Protein AF-A0A3D2UT01-F1 (afdb_monomer_lite)

Structure (mmCIF, N/CA/C/O backbone):
data_AF-A0A3D2UT01-F1
#
_entry.id   AF-A0A3D2UT01-F1
#
loop_
_atom_site.group_PDB
_atom_site.id
_atom_site.type_symbol
_atom_site.label_atom_id
_atom_site.label_alt_id
_atom_site.label_comp_id
_atom_site.label_asym_id
_atom_site.label_entity_id
_atom_site.label_seq_id
_atom_site.pdbx_PDB_ins_code
_atom_site.Cartn_x
_atom_site.Cartn_y
_atom_site.Cartn_z
_atom_site.occupancy
_atom_site.B_iso_or_equiv
_atom_site.auth_seq_id
_atom_site.auth_comp_id
_atom_site.auth_asym_id
_atom_site.auth_atom_id
_atom_site.pdbx_PDB_model_num
ATOM 1 N N . LYS A 1 1 ? 19.568 -22.309 -33.496 1.00 50.69 1 LYS A N 1
ATOM 2 C CA . LYS A 1 1 ? 19.948 -20.868 -33.535 1.00 50.69 1 LYS A CA 1
ATOM 3 C C . LYS A 1 1 ? 18.849 -20.134 -32.756 1.00 50.69 1 LYS A C 1
ATOM 5 O O . LYS A 1 1 ? 17.969 -19.537 -33.351 1.00 50.69 1 LYS A O 1
ATOM 10 N N . ASP A 1 2 ? 18.856 -20.253 -31.424 1.00 57.62 2 ASP A N 1
ATOM 11 C CA . ASP A 1 2 ? 17.684 -19.966 -30.562 1.00 57.62 2 ASP A CA 1
ATOM 12 C C . ASP A 1 2 ? 17.950 -18.857 -29.527 1.00 57.62 2 ASP A C 1
ATOM 14 O O . ASP A 1 2 ? 17.070 -18.458 -28.765 1.00 57.62 2 ASP A O 1
ATOM 18 N N . PHE A 1 3 ? 19.160 -18.290 -29.553 1.00 57.38 3 PHE A N 1
ATOM 19 C CA . PHE A 1 3 ? 19.603 -17.207 -28.671 1.00 57.38 3 PHE A CA 1
ATOM 20 C C . PHE A 1 3 ? 18.793 -15.909 -28.837 1.00 57.38 3 PHE A C 1
ATOM 22 O O . PHE A 1 3 ? 18.616 -15.172 -27.869 1.00 57.38 3 PHE A O 1
ATOM 29 N N . GLY A 1 4 ? 18.244 -15.646 -30.030 1.00 60.69 4 GLY A N 1
ATOM 30 C CA . GLY A 1 4 ? 17.449 -14.440 -30.293 1.00 60.69 4 GLY A CA 1
ATOM 31 C C . GLY A 1 4 ? 16.114 -14.401 -29.539 1.00 60.69 4 GLY A C 1
ATOM 32 O O . GLY A 1 4 ? 15.672 -13.329 -29.132 1.00 60.69 4 GLY A O 1
ATOM 33 N N . ARG A 1 5 ? 15.490 -15.562 -29.289 1.00 63.06 5 ARG A N 1
ATOM 34 C CA . ARG A 1 5 ? 14.197 -15.641 -28.587 1.00 63.06 5 ARG A CA 1
ATOM 35 C C . ARG A 1 5 ? 14.360 -15.447 -27.079 1.00 63.06 5 ARG A C 1
ATOM 37 O O . ARG A 1 5 ? 13.583 -14.712 -26.476 1.00 63.06 5 ARG A O 1
ATOM 44 N N . VAL A 1 6 ? 15.405 -16.043 -26.498 1.00 62.31 6 VAL A N 1
ATOM 45 C CA . VAL A 1 6 ? 15.738 -15.898 -25.071 1.00 62.31 6 VAL A CA 1
ATOM 46 C C . VAL A 1 6 ? 16.158 -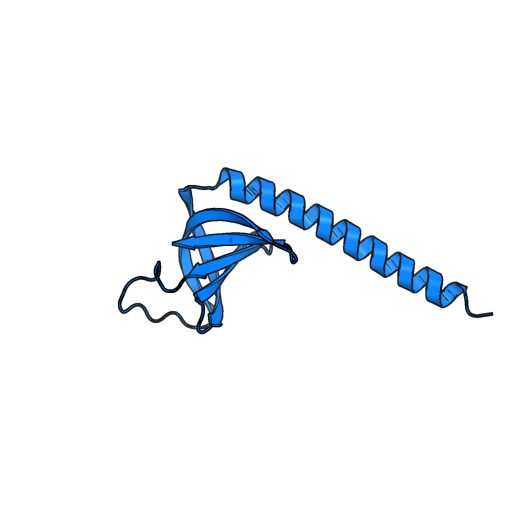14.460 -24.759 1.00 62.31 6 VAL A C 1
ATOM 48 O O . VAL A 1 6 ? 15.637 -13.870 -23.820 1.00 62.31 6 VAL A O 1
ATOM 51 N N . ALA A 1 7 ? 17.014 -13.844 -25.585 1.00 62.94 7 ALA A N 1
ATOM 52 C CA . ALA A 1 7 ? 17.436 -12.456 -25.386 1.00 62.94 7 ALA A CA 1
ATOM 53 C C . ALA A 1 7 ? 16.267 -11.456 -25.493 1.00 62.94 7 ALA A C 1
ATOM 55 O O . ALA A 1 7 ? 16.155 -10.556 -24.661 1.00 62.94 7 ALA A O 1
ATOM 56 N N . ALA A 1 8 ? 15.358 -11.641 -26.459 1.00 72.12 8 ALA A N 1
ATOM 57 C CA . ALA A 1 8 ? 14.169 -10.797 -26.601 1.00 72.12 8 ALA A CA 1
ATOM 58 C C . ALA A 1 8 ? 13.196 -10.936 -25.413 1.00 72.12 8 ALA A C 1
ATOM 60 O O . ALA A 1 8 ? 12.610 -9.948 -24.962 1.00 72.12 8 ALA A O 1
ATOM 61 N N . GLN A 1 9 ? 13.042 -12.148 -24.870 1.00 68.81 9 GLN A N 1
ATOM 62 C CA . GLN A 1 9 ? 12.191 -12.405 -23.707 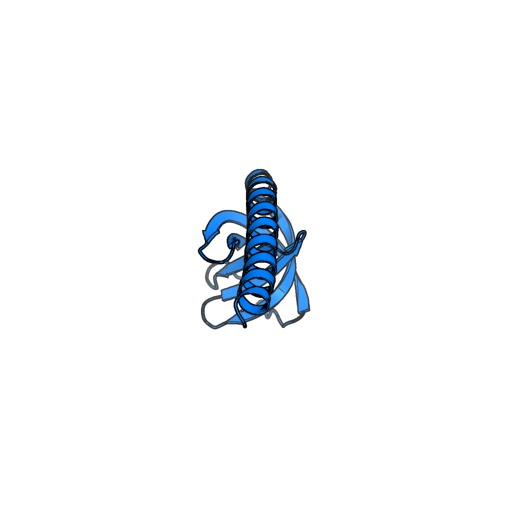1.00 68.81 9 GLN A CA 1
ATOM 63 C C . GLN A 1 9 ? 12.793 -11.822 -22.419 1.00 68.81 9 GLN A C 1
ATOM 65 O O . GLN A 1 9 ? 12.076 -11.170 -21.655 1.00 68.81 9 GLN A O 1
ATOM 70 N N . THR A 1 10 ? 14.107 -11.967 -22.221 1.00 72.81 10 THR A N 1
ATOM 71 C CA . THR A 1 10 ? 14.832 -11.362 -21.094 1.00 72.81 10 THR A CA 1
ATOM 72 C C . THR A 1 10 ? 14.797 -9.837 -21.166 1.00 72.81 10 THR A C 1
ATOM 74 O O . THR A 1 10 ? 14.536 -9.192 -20.155 1.00 72.81 10 THR A O 1
ATOM 77 N N . ALA A 1 11 ? 14.957 -9.240 -22.353 1.00 72.44 11 ALA A N 1
ATOM 78 C CA . ALA A 1 11 ? 14.843 -7.791 -22.528 1.00 72.44 11 ALA A CA 1
ATOM 79 C C . ALA A 1 11 ? 13.459 -7.269 -22.102 1.00 72.44 11 ALA A C 1
ATOM 81 O O . ALA A 1 11 ? 13.370 -6.296 -21.353 1.00 72.44 11 ALA A O 1
ATOM 82 N N . ARG A 1 12 ? 12.371 -7.953 -22.491 1.00 79.62 12 ARG A N 1
ATOM 83 C CA . ARG A 1 12 ? 11.008 -7.592 -22.062 1.00 79.62 12 ARG A CA 1
ATOM 84 C C . ARG A 1 12 ? 10.841 -7.685 -20.543 1.00 79.62 12 ARG A C 1
ATOM 86 O O . ARG A 1 12 ? 10.209 -6.815 -19.946 1.00 79.62 12 ARG A O 1
ATOM 93 N N . GLN A 1 13 ? 11.412 -8.716 -19.924 1.00 76.12 13 GLN A N 1
ATOM 94 C CA . GLN A 1 13 ? 11.350 -8.914 -18.478 1.00 76.12 13 GLN A CA 1
ATOM 95 C C . GLN A 1 13 ? 12.113 -7.824 -17.715 1.00 76.12 13 GLN A C 1
ATOM 97 O O . GLN A 1 13 ? 11.567 -7.267 -16.764 1.00 76.12 13 GLN A O 1
ATOM 102 N N . VAL A 1 14 ? 13.321 -7.466 -18.161 1.00 84.50 14 VAL A N 1
ATOM 103 C CA . VAL A 1 14 ? 14.138 -6.406 -17.546 1.00 84.50 14 VAL A CA 1
ATOM 104 C C . VAL A 1 14 ? 13.460 -5.042 -17.676 1.00 84.50 14 VAL A C 1
ATOM 106 O O . VAL A 1 14 ? 13.394 -4.298 -16.700 1.00 84.50 14 VAL A O 1
ATOM 109 N N . ILE A 1 15 ? 12.880 -4.726 -18.840 1.00 83.06 15 ILE A N 1
ATOM 110 C CA . ILE A 1 15 ? 12.130 -3.474 -19.037 1.00 83.06 15 ILE A CA 1
ATOM 111 C C . ILE A 1 15 ? 10.935 -3.406 -18.075 1.00 83.06 15 ILE A C 1
ATOM 113 O O . ILE A 1 15 ? 10.743 -2.402 -17.395 1.00 83.06 15 ILE A O 1
ATOM 117 N N . GLN A 1 16 ? 10.158 -4.487 -17.948 1.00 84.81 16 GLN A N 1
ATOM 118 C CA . GLN A 1 16 ? 9.030 -4.533 -17.009 1.00 84.81 16 GLN A CA 1
ATOM 119 C C . GLN A 1 16 ? 9.453 -4.472 -15.536 1.00 84.81 16 GLN A C 1
ATOM 121 O O . GLN A 1 16 ? 8.675 -4.007 -14.704 1.00 84.81 16 GLN A O 1
ATOM 126 N N . GLN A 1 17 ? 10.634 -4.985 -15.186 1.00 81.38 17 GLN A N 1
ATOM 127 C CA . GLN A 1 17 ? 11.187 -4.850 -13.837 1.00 81.38 17 GLN 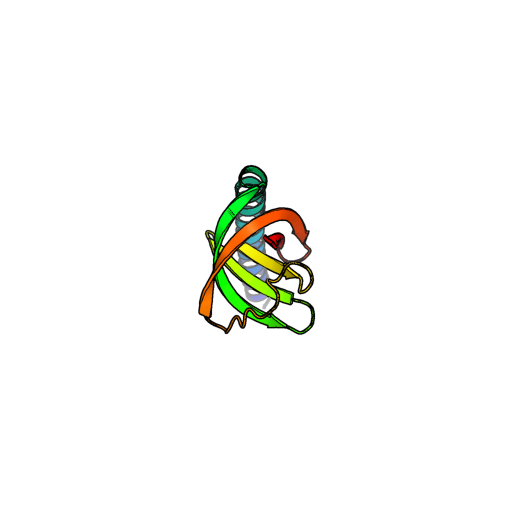A CA 1
ATOM 128 C C . GLN A 1 17 ? 11.555 -3.394 -13.546 1.00 81.38 17 GLN A C 1
ATOM 130 O O . GLN A 1 17 ? 11.096 -2.858 -12.544 1.00 81.38 17 GLN A O 1
ATOM 135 N N . ARG A 1 18 ? 12.266 -2.729 -14.467 1.00 83.56 18 ARG A N 1
ATOM 136 C CA . ARG A 1 18 ? 12.644 -1.311 -14.345 1.00 83.56 18 ARG A CA 1
ATOM 137 C C . ARG A 1 18 ? 11.434 -0.384 -14.229 1.00 83.56 18 ARG A C 1
ATOM 139 O O . ARG A 1 18 ? 11.447 0.518 -13.399 1.00 83.56 18 ARG A O 1
ATOM 146 N N . ILE A 1 19 ? 10.378 -0.626 -15.013 1.00 84.69 19 ILE A N 1
ATOM 147 C CA . ILE A 1 19 ? 9.123 0.142 -14.917 1.00 84.69 19 ILE A CA 1
ATOM 148 C C . ILE A 1 19 ? 8.498 -0.026 -13.528 1.00 84.69 19 ILE A C 1
ATOM 150 O O . ILE A 1 19 ? 8.162 0.963 -12.887 1.00 84.69 19 ILE A O 1
ATOM 154 N N . ARG A 1 20 ? 8.401 -1.266 -13.032 1.00 82.06 20 ARG A N 1
ATOM 155 C CA . ARG A 1 20 ? 7.843 -1.544 -11.700 1.00 82.06 20 ARG A CA 1
ATOM 156 C C . ARG A 1 20 ? 8.688 -0.972 -10.566 1.00 82.06 20 ARG A C 1
ATOM 158 O O . ARG A 1 20 ? 8.144 -0.591 -9.541 1.00 82.06 20 ARG A O 1
ATOM 165 N N . GLU A 1 21 ? 10.009 -0.950 -10.701 1.00 82.62 21 GLU A N 1
ATOM 166 C CA . GLU A 1 21 ? 10.903 -0.303 -9.732 1.00 82.62 21 GLU A CA 1
ATOM 167 C C . GLU A 1 21 ? 10.673 1.206 -9.686 1.00 82.62 21 GLU A C 1
ATOM 169 O O . GLU A 1 21 ? 10.480 1.748 -8.603 1.00 82.62 21 GLU A O 1
ATOM 174 N N . ALA A 1 22 ? 10.595 1.859 -10.848 1.00 84.12 22 ALA A N 1
ATOM 175 C CA . ALA A 1 22 ? 10.300 3.286 -10.925 1.00 84.12 22 ALA A CA 1
ATOM 176 C C . ALA A 1 22 ? 8.908 3.627 -10.358 1.00 84.12 22 ALA A C 1
ATOM 178 O O . ALA A 1 22 ? 8.777 4.583 -9.596 1.00 84.12 22 ALA A O 1
ATOM 179 N N . GLU A 1 23 ? 7.876 2.830 -10.674 1.00 83.81 23 GLU A N 1
ATOM 180 C CA . GLU A 1 23 ? 6.536 2.991 -10.088 1.00 83.81 23 GLU A CA 1
ATOM 181 C C . GLU A 1 23 ? 6.578 2.855 -8.555 1.00 83.81 23 GLU A C 1
ATOM 183 O O . GLU A 1 23 ? 6.015 3.698 -7.858 1.00 83.81 23 GLU A O 1
ATOM 188 N N . ARG A 1 24 ? 7.290 1.850 -8.023 1.00 83.56 24 ARG A N 1
ATOM 189 C CA . ARG A 1 24 ? 7.414 1.622 -6.573 1.00 83.56 24 ARG A CA 1
ATOM 190 C C . ARG A 1 24 ? 8.098 2.776 -5.846 1.00 83.56 24 ARG A C 1
ATOM 192 O O . ARG A 1 24 ? 7.601 3.202 -4.807 1.00 83.56 24 ARG A O 1
ATOM 199 N N . SER A 1 25 ? 9.207 3.287 -6.380 1.00 84.06 25 SER A N 1
ATOM 200 C CA . SER A 1 25 ? 9.913 4.420 -5.768 1.00 84.06 25 SER A CA 1
ATOM 201 C C . SER A 1 25 ? 9.036 5.672 -5.712 1.00 84.06 25 SER A C 1
ATOM 203 O O . SER A 1 25 ? 8.984 6.330 -4.678 1.00 84.06 25 SER A O 1
ATOM 205 N N . ASN A 1 26 ? 8.280 5.951 -6.778 1.00 86.19 26 ASN A N 1
ATOM 206 C CA . ASN A 1 26 ? 7.366 7.094 -6.814 1.00 86.19 26 ASN A CA 1
ATOM 207 C C . ASN A 1 26 ? 6.194 6.944 -5.833 1.00 86.19 26 ASN A C 1
ATOM 209 O O . ASN A 1 26 ? 5.828 7.905 -5.162 1.00 86.19 26 ASN A O 1
ATOM 213 N N . GLN A 1 27 ? 5.604 5.747 -5.740 1.00 85.38 27 GLN A N 1
ATOM 214 C CA . GLN A 1 27 ? 4.546 5.461 -4.766 1.00 85.38 27 GLN A CA 1
ATOM 215 C C . GLN A 1 27 ? 5.051 5.672 -3.335 1.00 85.38 27 GLN A C 1
ATOM 217 O O . GLN A 1 27 ? 4.395 6.349 -2.551 1.00 85.38 27 GLN A O 1
ATOM 222 N N . MET A 1 28 ? 6.223 5.123 -3.006 1.00 84.62 28 MET A N 1
ATOM 223 C CA . MET A 1 28 ? 6.827 5.255 -1.681 1.00 84.62 28 MET A CA 1
ATOM 224 C C . MET A 1 28 ? 6.965 6.724 -1.271 1.00 84.62 28 MET A C 1
ATOM 226 O O . MET A 1 28 ? 6.488 7.110 -0.209 1.00 84.62 28 MET A O 1
ATOM 230 N N . GLU A 1 29 ? 7.568 7.551 -2.128 1.00 87.75 29 GLU A N 1
ATOM 231 C CA . GLU A 1 29 ? 7.761 8.972 -1.832 1.00 87.75 29 GLU A CA 1
ATOM 232 C C . GLU A 1 29 ? 6.426 9.716 -1.670 1.00 87.75 29 GLU A C 1
ATOM 234 O O . GLU A 1 29 ? 6.296 10.581 -0.804 1.00 87.75 29 GLU A O 1
ATOM 239 N N . TYR A 1 30 ? 5.418 9.366 -2.473 1.00 87.50 30 TYR A N 1
ATOM 240 C CA . TYR A 1 30 ? 4.089 9.962 -2.378 1.00 87.50 30 TYR A CA 1
ATOM 241 C C . TYR A 1 30 ? 3.415 9.649 -1.036 1.00 87.50 30 TYR A C 1
ATOM 243 O O . TYR A 1 30 ? 2.989 10.567 -0.339 1.00 87.50 30 TYR A O 1
ATOM 251 N N . PHE A 1 31 ? 3.364 8.373 -0.641 1.00 86.38 31 PHE A N 1
ATOM 252 C CA . PHE A 1 31 ? 2.690 7.968 0.594 1.00 86.38 31 PHE A CA 1
ATOM 253 C C . PHE A 1 31 ? 3.465 8.354 1.854 1.00 86.38 31 PHE A C 1
ATOM 255 O O . PHE A 1 31 ? 2.831 8.662 2.857 1.00 86.38 31 PHE A O 1
ATOM 262 N N . GLN A 1 32 ? 4.801 8.420 1.806 1.00 86.81 32 GLN A N 1
ATOM 263 C CA . GLN A 1 32 ? 5.600 8.959 2.916 1.00 86.81 32 GLN A CA 1
ATOM 264 C C . GLN A 1 32 ? 5.230 10.412 3.236 1.00 86.81 32 GLN 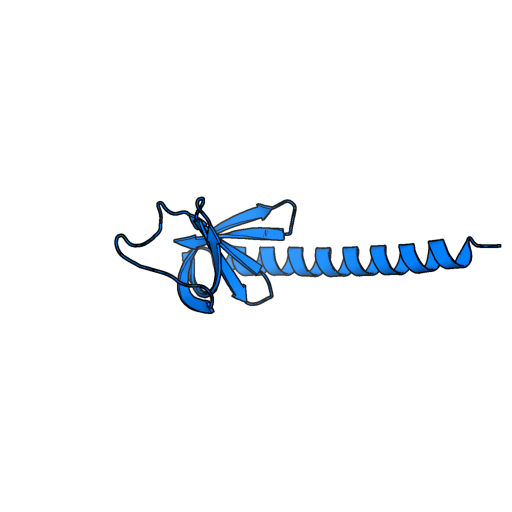A C 1
ATOM 266 O O . GLN A 1 32 ? 5.227 10.817 4.393 1.00 86.81 32 GLN A O 1
ATOM 271 N N . ARG A 1 33 ? 4.877 11.212 2.223 1.00 88.56 33 ARG A N 1
ATOM 272 C CA . ARG A 1 33 ? 4.416 12.595 2.432 1.00 88.56 33 ARG A CA 1
ATOM 273 C C . ARG A 1 33 ? 2.995 12.677 2.991 1.00 88.56 33 ARG A C 1
ATOM 275 O O . ARG A 1 33 ? 2.638 13.718 3.527 1.00 88.56 33 ARG A O 1
ATOM 282 N N . GLN A 1 34 ? 2.208 11.613 2.848 1.00 86.25 34 GLN A N 1
ATOM 283 C CA . GLN A 1 34 ? 0.834 11.512 3.342 1.00 86.25 34 GLN A CA 1
ATOM 284 C C . GLN A 1 34 ? 0.736 10.792 4.692 1.00 86.25 34 GLN A C 1
ATOM 286 O O . GLN A 1 34 ? -0.365 10.455 5.124 1.00 86.25 34 GLN A O 1
ATOM 291 N N . GLU A 1 35 ? 1.855 10.529 5.371 1.00 88.50 35 GLU A N 1
ATOM 292 C CA . GLU A 1 35 ? 1.829 9.963 6.720 1.00 88.50 35 GLU A CA 1
ATOM 293 C C . GLU A 1 35 ? 1.012 10.856 7.669 1.00 88.50 35 GLU A C 1
ATOM 295 O O . GLU A 1 35 ? 1.232 12.062 7.777 1.00 88.50 35 GLU A O 1
ATOM 300 N N . GLY A 1 36 ? 0.025 10.259 8.340 1.00 89.38 36 GLY A N 1
ATOM 301 C CA . GLY A 1 36 ? -0.951 10.954 9.178 1.00 89.38 36 GLY A CA 1
ATOM 302 C C . GLY A 1 36 ? -2.169 11.517 8.435 1.00 89.38 36 GLY A C 1
ATOM 303 O O . GLY A 1 36 ? -3.096 12.001 9.087 1.00 89.38 36 GLY A O 1
ATOM 304 N N . GLU A 1 37 ? -2.225 11.435 7.103 1.00 90.50 37 GLU A N 1
ATOM 305 C CA . GLU A 1 37 ? -3.396 11.847 6.325 1.00 90.50 37 GLU A CA 1
ATOM 306 C C . GLU A 1 37 ? -4.423 10.716 6.170 1.00 90.50 37 GLU A C 1
ATOM 308 O O . GLU A 1 37 ? -4.112 9.523 6.224 1.00 90.50 37 GLU A O 1
ATOM 313 N N . ILE A 1 38 ? -5.684 11.105 5.958 1.00 90.31 38 ILE A N 1
ATOM 314 C CA . ILE A 1 38 ? -6.770 10.169 5.659 1.00 90.31 38 ILE A CA 1
ATOM 315 C C . ILE A 1 38 ? -6.763 9.876 4.163 1.00 90.31 38 ILE A C 1
ATOM 317 O O . ILE A 1 38 ? -7.066 10.750 3.350 1.00 90.31 38 ILE A O 1
ATOM 321 N N . VAL A 1 39 ? -6.544 8.616 3.816 1.00 90.12 39 VAL A N 1
ATOM 322 C CA . VAL A 1 39 ? -6.640 8.111 2.449 1.00 90.12 39 VAL A CA 1
ATOM 323 C C . VAL A 1 39 ? -7.929 7.322 2.263 1.00 90.12 39 VAL A C 1
ATOM 325 O O . VAL A 1 39 ? -8.463 6.705 3.188 1.00 90.12 39 VAL A O 1
ATOM 328 N N . SER A 1 40 ? -8.461 7.353 1.046 1.00 90.56 40 SER A N 1
ATOM 329 C CA . SER A 1 40 ? -9.579 6.502 0.644 1.00 90.56 40 SER A CA 1
ATOM 330 C C . SER A 1 40 ? -9.083 5.355 -0.218 1.00 90.56 40 SER A C 1
ATOM 332 O O . SER A 1 40 ? -8.257 5.562 -1.102 1.00 90.56 40 SER A O 1
ATOM 334 N N . GLY A 1 41 ? -9.632 4.165 -0.006 1.00 91.56 41 GLY A N 1
ATOM 335 C CA . GLY A 1 41 ? -9.286 2.990 -0.791 1.00 91.56 41 GLY A CA 1
ATOM 336 C C . GLY A 1 41 ? -10.432 1.998 -0.904 1.00 91.56 41 GLY A C 1
ATOM 337 O O . GLY A 1 41 ? -11.516 2.188 -0.346 1.00 91.56 41 GLY A O 1
ATOM 338 N N . LEU A 1 42 ? -10.183 0.933 -1.658 1.00 92.88 42 LEU A N 1
ATOM 339 C CA . LEU A 1 42 ? -11.112 -0.176 -1.847 1.00 92.88 42 LEU A CA 1
ATOM 340 C C . LEU A 1 42 ? -10.547 -1.435 -1.206 1.00 92.88 42 LEU A C 1
ATOM 342 O O . LEU A 1 42 ? -9.393 -1.785 -1.433 1.00 92.88 42 LEU A O 1
ATOM 346 N N . VAL A 1 43 ? -11.362 -2.157 -0.448 1.00 92.44 43 VAL A N 1
ATOM 347 C CA . VAL A 1 43 ? -10.952 -3.434 0.141 1.00 92.44 43 VAL A CA 1
ATOM 348 C C . VAL A 1 43 ? -10.699 -4.455 -0.972 1.00 92.44 43 VAL A C 1
ATOM 350 O O . VAL A 1 43 ? -11.613 -4.841 -1.698 1.00 92.44 43 VAL A O 1
ATOM 353 N N . GLN A 1 44 ? -9.456 -4.913 -1.094 1.00 91.25 44 GLN A N 1
ATOM 354 C CA . GLN A 1 44 ? -9.031 -5.904 -2.086 1.00 91.25 44 GLN A CA 1
ATOM 355 C C . GLN A 1 44 ? -8.930 -7.318 -1.528 1.00 91.25 44 GLN A C 1
ATOM 357 O O . GLN A 1 44 ? -9.061 -8.277 -2.282 1.00 91.25 44 GLN A O 1
ATOM 362 N N . ALA A 1 45 ? -8.689 -7.473 -0.229 1.00 89.56 45 ALA A N 1
ATOM 363 C CA . ALA A 1 45 ? -8.705 -8.776 0.418 1.00 89.56 45 ALA A CA 1
ATOM 364 C C . ALA A 1 45 ? -8.982 -8.6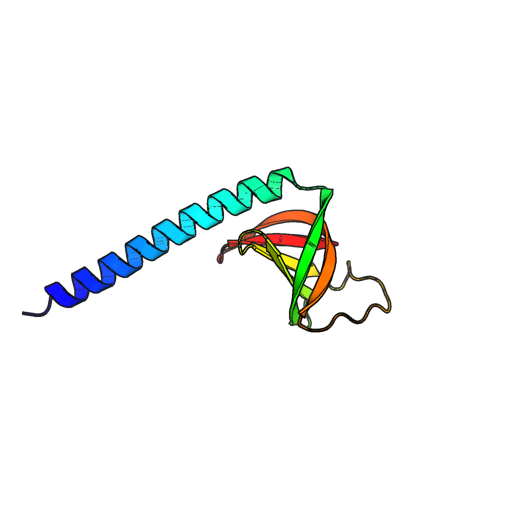27 1.910 1.00 89.56 45 ALA A C 1
ATOM 366 O O . ALA A 1 45 ? -8.568 -7.659 2.542 1.00 89.56 45 ALA A O 1
ATOM 367 N N . VAL A 1 46 ? -9.655 -9.618 2.483 1.00 89.00 46 VAL A N 1
ATOM 368 C CA . VAL A 1 46 ? -9.856 -9.729 3.929 1.00 89.00 46 VAL A CA 1
ATOM 369 C C . VAL A 1 46 ? -9.246 -11.056 4.354 1.00 89.00 46 VAL A C 1
ATOM 371 O O . VAL A 1 46 ? -9.756 -12.116 3.999 1.00 89.00 46 VAL A O 1
ATOM 374 N N . ASN A 1 47 ? -8.140 -10.990 5.089 1.00 86.56 47 ASN A N 1
ATOM 375 C CA . ASN A 1 47 ? -7.374 -12.145 5.539 1.00 86.56 47 ASN A CA 1
ATOM 376 C C . ASN A 1 47 ? -7.400 -12.245 7.071 1.00 86.56 47 ASN A C 1
ATOM 378 O O . ASN A 1 47 ? -7.731 -11.298 7.781 1.00 86.56 47 ASN A O 1
ATOM 382 N N . ALA A 1 48 ? -6.974 -13.390 7.609 1.00 82.12 48 ALA A N 1
ATOM 383 C CA . ALA A 1 48 ? -6.873 -13.582 9.058 1.00 82.12 48 ALA A CA 1
ATOM 384 C C . ALA A 1 48 ? -5.860 -12.635 9.735 1.00 82.12 48 ALA A C 1
ATOM 386 O O . ALA A 1 48 ? -5.973 -12.373 10.927 1.00 82.12 48 ALA A O 1
ATOM 387 N N . GLN A 1 49 ? -4.882 -12.112 8.987 1.00 81.38 49 GLN A N 1
ATOM 388 C CA . GLN A 1 49 ? -3.869 -11.176 9.494 1.00 81.38 49 GLN A CA 1
ATOM 389 C C . GLN A 1 49 ? -4.331 -9.708 9.466 1.00 81.38 49 GLN A C 1
ATOM 391 O O . GLN A 1 49 ? -3.780 -8.877 10.186 1.00 81.38 49 GLN A O 1
ATOM 396 N N . GLY A 1 50 ? -5.338 -9.380 8.655 1.00 88.12 50 GLY A N 1
ATOM 397 C CA . GLY A 1 50 ? -5.761 -8.006 8.412 1.00 88.12 50 GLY A CA 1
ATOM 398 C C . GLY A 1 50 ? -6.477 -7.850 7.077 1.00 88.12 50 GLY A C 1
ATOM 399 O O . GLY A 1 50 ? -6.779 -8.825 6.384 1.00 88.12 50 GLY A O 1
ATOM 400 N N . ILE A 1 51 ? -6.734 -6.603 6.713 1.00 90.75 51 ILE A N 1
ATOM 401 C CA . ILE A 1 51 ? -7.464 -6.217 5.512 1.00 90.75 51 ILE A CA 1
ATOM 402 C C . ILE A 1 51 ? -6.496 -5.524 4.563 1.00 90.75 51 ILE A C 1
ATOM 404 O O . ILE A 1 51 ? -5.816 -4.573 4.941 1.00 90.75 51 ILE A O 1
ATOM 408 N N . THR A 1 52 ? -6.442 -6.002 3.327 1.00 91.38 52 THR A N 1
ATOM 409 C CA . THR A 1 52 ? -5.704 -5.352 2.249 1.00 91.38 52 THR A CA 1
ATOM 410 C C . THR A 1 52 ? -6.628 -4.366 1.556 1.00 91.38 52 THR A C 1
ATOM 412 O O . THR A 1 52 ? -7.697 -4.736 1.064 1.00 91.38 52 THR A O 1
ATOM 415 N N . ILE A 1 53 ? -6.213 -3.109 1.514 1.00 91.50 53 ILE A N 1
ATOM 416 C CA . ILE A 1 53 ? -6.934 -1.994 0.917 1.00 91.50 53 ILE A CA 1
ATOM 417 C C . ILE A 1 53 ? -6.097 -1.506 -0.264 1.00 91.50 53 ILE A C 1
ATOM 419 O O . ILE A 1 53 ? -4.951 -1.107 -0.100 1.00 91.50 53 ILE A O 1
ATOM 423 N N . GLY A 1 54 ? -6.662 -1.546 -1.464 1.00 90.94 54 GLY A N 1
ATOM 424 C CA . GLY A 1 54 ? -6.073 -0.919 -2.638 1.00 90.94 54 GLY A CA 1
ATOM 425 C C . GLY A 1 54 ? -6.232 0.592 -2.542 1.00 90.94 54 GLY A C 1
ATOM 426 O O . GLY A 1 54 ? -7.357 1.090 -2.443 1.00 90.94 54 GLY A O 1
ATOM 427 N N . LEU A 1 55 ? -5.106 1.294 -2.559 1.00 89.06 55 LEU A N 1
ATOM 428 C CA . LEU A 1 55 ? -5.025 2.748 -2.557 1.00 89.06 55 LEU A CA 1
ATOM 429 C C . LEU A 1 55 ? -4.798 3.263 -3.983 1.00 89.06 55 LEU A C 1
ATOM 431 O O . LEU A 1 55 ? -4.666 2.495 -4.946 1.00 89.06 55 LEU A O 1
ATOM 435 N N . ASP A 1 56 ? -4.737 4.583 -4.117 1.00 82.69 56 ASP A N 1
ATOM 436 C CA . ASP A 1 56 ? -4.385 5.217 -5.379 1.00 82.69 56 ASP A CA 1
ATOM 437 C C . ASP A 1 56 ? -2.962 4.848 -5.835 1.00 82.69 56 ASP A C 1
ATOM 439 O O . ASP A 1 56 ? -2.146 4.279 -5.107 1.00 82.69 56 ASP A O 1
ATOM 443 N N . MET A 1 57 ? -2.677 5.117 -7.110 1.00 80.06 57 MET A N 1
ATOM 444 C CA . MET A 1 57 ? -1.393 4.816 -7.755 1.00 80.06 57 MET A CA 1
ATOM 445 C C . MET A 1 57 ? -0.992 3.329 -7.770 1.00 80.06 57 MET A C 1
ATOM 447 O O . MET A 1 57 ? 0.157 3.044 -8.080 1.00 80.06 57 MET A O 1
ATOM 451 N N . LYS A 1 58 ? -1.916 2.381 -7.536 1.00 80.12 58 LYS A N 1
ATOM 452 C CA . LYS A 1 58 ? -1.657 0.926 -7.403 1.00 80.12 58 LYS A CA 1
ATOM 453 C C . LYS A 1 58 ? -0.843 0.546 -6.159 1.00 80.12 58 LYS A C 1
ATOM 455 O O . LYS A 1 58 ? -0.154 -0.474 -6.180 1.00 80.12 58 LYS A O 1
ATOM 460 N N . ALA A 1 59 ? -0.889 1.354 -5.105 1.00 84.25 59 ALA A N 1
ATOM 461 C CA . ALA A 1 59 ? -0.306 0.963 -3.832 1.00 84.25 59 ALA A CA 1
ATOM 462 C C . ALA A 1 59 ? -1.266 0.078 -3.025 1.00 84.25 59 ALA A C 1
ATOM 464 O O . ALA A 1 59 ? -2.490 0.159 -3.163 1.00 84.25 59 ALA A O 1
ATOM 465 N N . GLU A 1 60 ? -0.696 -0.766 -2.172 1.00 86.75 60 GLU A N 1
ATOM 466 C CA . GLU A 1 60 ? -1.445 -1.648 -1.284 1.00 86.75 60 GLU A CA 1
ATOM 467 C C . GLU A 1 60 ? -1.238 -1.208 0.167 1.00 86.75 60 GLU A C 1
ATOM 469 O O . GLU A 1 60 ? -0.116 -1.117 0.672 1.00 86.75 60 GLU A O 1
ATOM 474 N N . GLY A 1 61 ? -2.350 -0.935 0.838 1.00 90.12 61 GLY A N 1
ATOM 475 C CA . GLY A 1 61 ? -2.413 -0.705 2.268 1.00 90.12 61 GLY A CA 1
ATOM 476 C C . GLY A 1 61 ? -2.798 -1.978 3.014 1.00 90.12 61 GLY A C 1
ATOM 477 O O . GLY A 1 61 ? -3.664 -2.733 2.575 1.00 90.12 61 GLY A O 1
ATOM 478 N N . LEU A 1 62 ? -2.181 -2.215 4.162 1.00 91.19 62 LEU A N 1
ATOM 479 C CA . LEU A 1 62 ? -2.545 -3.252 5.111 1.00 91.19 62 LEU A CA 1
ATOM 480 C C . LEU A 1 62 ? -3.101 -2.589 6.370 1.00 91.19 62 LEU A C 1
ATOM 482 O O . LEU A 1 62 ? -2.379 -1.911 7.097 1.00 91.19 62 LEU A O 1
ATOM 486 N N . MET A 1 63 ? -4.369 -2.852 6.657 1.00 90.88 63 MET A N 1
ATOM 487 C CA . MET A 1 63 ? -4.986 -2.541 7.938 1.00 90.88 63 MET A CA 1
ATOM 488 C C . MET A 1 63 ? -4.936 -3.793 8.825 1.00 90.88 63 MET A C 1
ATOM 490 O O . MET A 1 63 ? -5.648 -4.767 8.552 1.00 90.88 63 MET A O 1
ATOM 494 N N . PRO A 1 64 ? -4.088 -3.829 9.862 1.00 89.75 64 PRO A N 1
ATOM 495 C CA . PRO A 1 64 ? -4.033 -4.961 10.773 1.00 89.75 64 PRO A CA 1
ATOM 496 C C . PRO A 1 64 ? -5.301 -5.031 11.637 1.00 89.75 64 PRO A C 1
ATOM 498 O O . PRO A 1 64 ? -5.942 -4.027 11.943 1.00 89.75 64 PRO A O 1
ATOM 501 N N . ASN A 1 65 ? -5.674 -6.242 12.058 1.00 85.44 65 ASN A N 1
ATOM 502 C CA . ASN A 1 65 ? -6.934 -6.470 12.782 1.00 85.44 65 ASN A CA 1
ATOM 503 C C . ASN A 1 65 ? -7.042 -5.726 14.123 1.00 85.44 65 ASN A C 1
ATOM 505 O O . ASN A 1 65 ? -8.152 -5.495 14.591 1.00 85.44 65 ASN A O 1
ATOM 509 N N . ASN A 1 66 ? -5.914 -5.370 14.740 1.00 85.81 66 ASN A N 1
ATOM 510 C CA . ASN A 1 66 ? -5.874 -4.589 15.978 1.00 85.81 66 ASN A CA 1
ATOM 511 C C . ASN A 1 66 ? -6.231 -3.108 15.775 1.00 85.81 66 ASN A C 1
ATOM 513 O O . ASN A 1 66 ? -6.627 -2.468 16.741 1.00 85.81 66 ASN A O 1
ATOM 517 N N . GLN A 1 67 ? -6.087 -2.584 14.555 1.00 83.56 67 GLN A N 1
ATOM 518 C CA . GLN A 1 67 ? -6.454 -1.211 14.203 1.00 83.56 67 GLN A CA 1
ATOM 519 C C . GLN A 1 67 ? -7.877 -1.113 13.643 1.00 83.56 67 GLN A C 1
ATOM 521 O O . GLN A 1 67 ? -8.400 -0.020 13.470 1.00 83.56 67 GLN A O 1
ATOM 526 N N . ARG A 1 68 ? -8.541 -2.246 13.374 1.00 82.44 68 ARG A N 1
ATOM 527 C CA . ARG A 1 68 ? -9.915 -2.238 12.867 1.00 82.44 68 ARG A CA 1
ATOM 528 C C . ARG A 1 68 ? -10.887 -1.759 13.940 1.00 82.44 68 ARG A C 1
ATOM 530 O O . ARG A 1 68 ? -10.795 -2.163 15.100 1.00 82.44 68 ARG A O 1
ATOM 537 N N . ILE A 1 69 ? -11.898 -1.002 13.523 1.00 82.62 69 ILE A N 1
ATOM 538 C CA . ILE A 1 69 ? -12.992 -0.595 14.400 1.00 82.62 69 ILE A CA 1
ATOM 539 C C . ILE A 1 69 ? -13.728 -1.851 14.912 1.00 82.62 69 ILE A C 1
ATOM 541 O O . ILE A 1 69 ? -14.210 -2.670 14.111 1.00 82.62 69 ILE A O 1
ATOM 545 N N . PRO A 1 70 ? -13.847 -2.035 16.243 1.00 82.12 70 PRO A N 1
ATOM 546 C CA . PRO A 1 70 ? -14.589 -3.151 16.814 1.00 82.12 70 PRO A CA 1
ATOM 547 C C . PRO A 1 70 ? -16.037 -3.172 16.310 1.00 82.12 70 PRO A C 1
ATOM 549 O O . PRO A 1 70 ? -16.777 -2.205 16.460 1.00 82.12 70 PRO A O 1
ATOM 552 N N . GLY A 1 71 ? -16.450 -4.290 15.707 1.00 80.75 71 GLY A N 1
ATOM 553 C CA . GLY A 1 71 ? -17.804 -4.471 15.165 1.00 80.75 71 GLY A CA 1
ATOM 554 C C . GLY A 1 71 ? -17.972 -4.101 13.688 1.00 80.75 71 GLY A C 1
ATOM 555 O O . GLY A 1 71 ? -18.963 -4.501 13.076 1.00 80.75 71 GLY A O 1
ATOM 556 N N . GLU A 1 72 ? -16.993 -3.438 13.073 1.00 81.75 72 GLU A N 1
ATOM 557 C CA . GLU A 1 72 ? -17.029 -3.143 11.643 1.00 81.75 72 GLU A CA 1
ATOM 558 C C . GLU A 1 72 ? -16.823 -4.426 10.823 1.00 81.75 72 GLU A C 1
ATOM 560 O O . GLU A 1 72 ? -15.935 -5.239 11.111 1.00 81.75 72 GLU A O 1
ATOM 565 N N . ARG A 1 73 ? -17.668 -4.641 9.809 1.00 81.88 73 ARG A N 1
ATOM 566 C CA . ARG A 1 73 ? -17.585 -5.775 8.877 1.00 81.88 73 ARG A CA 1
ATOM 567 C C . ARG A 1 73 ? -17.302 -5.256 7.477 1.00 81.88 73 ARG A C 1
ATOM 569 O O . ARG A 1 73 ? -18.231 -4.965 6.733 1.00 81.88 73 ARG A O 1
ATOM 576 N N . LEU A 1 74 ? -16.024 -5.195 7.137 1.00 84.19 74 LEU A N 1
ATOM 577 C CA . LEU A 1 74 ? -15.566 -4.843 5.801 1.00 84.19 74 LEU A CA 1
ATOM 578 C C . LEU A 1 74 ? -15.644 -6.055 4.870 1.00 84.19 74 LEU A C 1
ATOM 580 O O . LEU A 1 74 ? -15.249 -7.166 5.241 1.00 84.19 74 LEU A O 1
ATOM 584 N N . LYS A 1 75 ? -16.168 -5.842 3.666 1.00 87.62 75 LYS A N 1
ATOM 585 C CA . LYS A 1 75 ? -16.248 -6.836 2.595 1.00 87.62 75 LYS A CA 1
ATOM 586 C C . LYS A 1 75 ? -15.364 -6.431 1.426 1.00 87.62 75 LYS A C 1
ATOM 588 O O . LYS A 1 75 ? -14.957 -5.285 1.280 1.00 87.62 75 LYS A O 1
ATOM 593 N N . LEU A 1 76 ? -15.085 -7.409 0.572 1.00 90.25 76 LEU A N 1
ATOM 594 C CA . LEU A 1 76 ? -14.404 -7.188 -0.696 1.00 90.25 76 LEU A CA 1
ATOM 595 C C . LEU A 1 76 ? -15.133 -6.109 -1.516 1.00 90.25 76 LEU A C 1
ATOM 597 O O . LEU A 1 76 ? -16.347 -6.199 -1.685 1.00 90.25 76 LEU A O 1
ATOM 601 N N . HIS A 1 77 ? -14.379 -5.160 -2.071 1.00 90.50 77 HIS A N 1
ATOM 602 C CA . HIS A 1 77 ? -14.840 -3.989 -2.829 1.00 90.50 77 HIS A CA 1
ATOM 603 C C . HIS A 1 77 ? -15.531 -2.882 -2.021 1.00 90.50 77 HIS A C 1
ATOM 605 O O . HIS A 1 77 ? -15.955 -1.892 -2.621 1.00 90.50 77 HIS A O 1
ATOM 611 N N . ASP A 1 78 ? -15.605 -2.980 -0.692 1.00 91.75 78 ASP A N 1
ATOM 612 C CA . ASP A 1 78 ? -16.094 -1.861 0.113 1.00 91.75 78 ASP A CA 1
ATOM 613 C C . ASP A 1 78 ? -15.118 -0.683 0.034 1.00 91.75 78 ASP A C 1
ATOM 615 O O . ASP A 1 78 ? -13.894 -0.853 0.043 1.00 91.75 78 ASP A O 1
ATOM 619 N N . ARG A 1 79 ? -15.669 0.532 -0.039 1.00 90.69 79 ARG A N 1
ATOM 620 C CA . ARG A 1 79 ? -14.881 1.762 0.027 1.00 90.69 79 ARG A CA 1
ATOM 621 C C . ARG A 1 79 ? -14.681 2.151 1.481 1.00 90.69 79 ARG A C 1
ATOM 623 O O . ARG A 1 79 ? -15.650 2.378 2.201 1.00 90.69 79 ARG A O 1
ATOM 630 N N . VAL A 1 80 ? -13.423 2.282 1.873 1.00 90.00 80 VAL A N 1
ATOM 631 C CA . VAL A 1 80 ? -13.019 2.596 3.243 1.00 90.00 80 VAL A CA 1
ATOM 632 C C . VAL A 1 80 ? -12.131 3.827 3.261 1.00 90.00 80 VAL A C 1
ATOM 634 O O . VAL A 1 80 ? -11.457 4.147 2.279 1.00 90.00 80 VAL A O 1
ATOM 637 N N . ARG A 1 81 ? -12.159 4.539 4.383 1.00 90.31 81 ARG A N 1
ATOM 638 C CA . ARG A 1 81 ? -11.242 5.637 4.672 1.00 90.31 81 ARG A CA 1
ATOM 639 C C . ARG A 1 81 ? -10.415 5.224 5.873 1.00 90.31 81 ARG A C 1
ATOM 641 O O . ARG A 1 81 ? -10.991 4.793 6.865 1.00 90.31 81 ARG A O 1
ATOM 648 N N . ALA A 1 82 ? -9.105 5.347 5.758 1.00 89.50 82 ALA A N 1
ATOM 649 C CA . ALA A 1 82 ? -8.174 4.986 6.813 1.00 89.50 82 ALA A CA 1
ATOM 650 C C . ALA A 1 82 ? -7.048 6.014 6.869 1.00 89.50 82 ALA A C 1
ATOM 652 O O . ALA A 1 82 ? -6.785 6.707 5.885 1.00 89.50 82 ALA A O 1
ATOM 653 N N . VAL A 1 83 ? -6.402 6.126 8.018 1.00 91.06 83 VAL A N 1
ATOM 654 C CA . VAL A 1 83 ? -5.246 7.001 8.205 1.00 91.06 83 VAL A CA 1
ATOM 655 C C . VAL A 1 83 ? -3.980 6.237 7.843 1.00 91.06 83 VAL A C 1
ATOM 657 O O . VAL A 1 83 ? -3.822 5.074 8.221 1.00 91.06 83 VAL A O 1
ATOM 660 N N . VAL A 1 84 ? -3.068 6.886 7.121 1.00 91.75 84 VAL A N 1
ATOM 661 C CA . VAL A 1 84 ? -1.725 6.351 6.869 1.00 91.75 84 VAL A CA 1
ATOM 662 C C . VAL A 1 84 ? -0.919 6.429 8.159 1.00 91.75 84 VAL A C 1
ATOM 664 O O . VAL A 1 84 ? -0.568 7.516 8.608 1.00 91.75 84 VAL A O 1
ATOM 667 N N . MET A 1 85 ? -0.629 5.281 8.767 1.00 90.81 85 MET A N 1
ATOM 668 C CA . MET A 1 85 ? 0.169 5.217 9.991 1.00 90.81 85 MET A CA 1
ATOM 669 C C . MET A 1 85 ? 1.668 5.206 9.718 1.00 90.81 85 MET A C 1
ATOM 671 O O . MET A 1 85 ? 2.424 5.879 10.408 1.00 90.81 85 MET A O 1
ATOM 675 N N . GLU A 1 86 ? 2.099 4.370 8.778 1.00 89.44 86 GLU A N 1
ATOM 676 C CA . GLU A 1 86 ? 3.516 4.125 8.511 1.00 89.44 86 GLU A CA 1
ATOM 677 C C . GLU A 1 86 ? 3.669 3.551 7.103 1.00 89.44 86 GLU A C 1
ATOM 679 O O . GLU A 1 86 ? 2.883 2.687 6.701 1.00 89.44 86 GLU A O 1
ATOM 684 N N . VAL A 1 87 ? 4.691 3.973 6.360 1.00 88.38 87 VAL A N 1
ATOM 685 C CA . VAL A 1 87 ? 5.010 3.398 5.047 1.00 88.38 87 VAL A CA 1
ATOM 686 C C . VAL A 1 87 ? 6.310 2.594 5.121 1.00 88.38 87 VAL A C 1
ATOM 688 O O . VAL A 1 87 ? 7.375 3.128 5.420 1.00 88.38 87 VAL A O 1
ATOM 691 N N . LYS A 1 88 ? 6.243 1.289 4.827 1.00 85.31 88 LYS A N 1
ATOM 692 C CA . LYS A 1 88 ? 7.401 0.374 4.837 1.00 85.31 88 LYS A CA 1
ATOM 693 C C . LYS A 1 88 ? 7.784 -0.066 3.442 1.00 85.31 88 LYS A C 1
ATOM 695 O O . LYS A 1 88 ? 6.921 -0.273 2.597 1.00 85.31 88 LYS A O 1
ATOM 700 N N . ASP A 1 89 ? 9.074 -0.291 3.211 1.00 79.50 89 ASP A N 1
ATOM 701 C CA . ASP A 1 89 ? 9.524 -0.912 1.966 1.00 79.50 89 ASP A CA 1
ATOM 702 C C . ASP A 1 89 ? 9.386 -2.435 2.062 1.00 79.50 89 ASP A C 1
ATOM 704 O O . ASP A 1 89 ? 10.066 -3.099 2.849 1.00 79.50 89 ASP A O 1
ATOM 708 N N . GLY A 1 90 ? 8.442 -2.989 1.307 1.00 77.38 90 GLY A N 1
ATOM 709 C CA . GLY A 1 90 ? 8.171 -4.417 1.251 1.00 77.38 90 GLY A CA 1
ATOM 710 C C . GLY A 1 90 ? 8.839 -5.077 0.047 1.00 77.38 90 GLY A C 1
ATOM 711 O O . GLY A 1 90 ? 9.097 -4.474 -0.992 1.00 77.38 90 GLY A O 1
ATOM 712 N N . THR A 1 91 ? 9.032 -6.394 0.122 1.00 70.00 91 THR A N 1
ATOM 713 C CA . THR A 1 91 ? 9.637 -7.187 -0.969 1.00 70.00 91 THR A CA 1
ATOM 714 C C . THR A 1 91 ? 8.861 -7.131 -2.291 1.00 70.00 91 THR A C 1
ATOM 716 O O . THR A 1 91 ? 9.432 -7.392 -3.351 1.00 70.00 91 THR A O 1
ATOM 719 N N . ARG A 1 92 ? 7.567 -6.786 -2.252 1.00 69.94 92 ARG A N 1
ATOM 720 C CA . ARG A 1 92 ? 6.692 -6.660 -3.431 1.00 69.94 92 ARG A CA 1
ATOM 721 C C . ARG A 1 92 ? 6.292 -5.221 -3.766 1.00 69.94 92 ARG A C 1
ATOM 723 O O . ARG A 1 92 ? 5.619 -5.022 -4.771 1.00 69.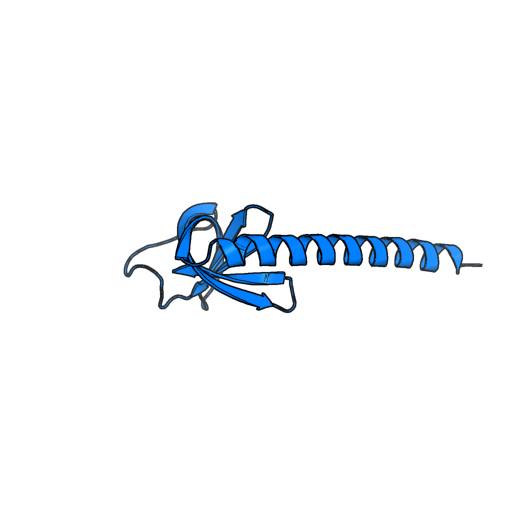94 92 ARG A O 1
ATOM 730 N N . GLY A 1 93 ? 6.740 -4.235 -2.993 1.00 76.44 93 GLY A N 1
ATOM 731 C CA . GLY A 1 93 ? 6.305 -2.845 -3.113 1.00 76.44 93 GLY A CA 1
ATOM 732 C C . GLY A 1 93 ? 6.171 -2.149 -1.766 1.00 76.44 93 GLY A C 1
ATOM 733 O O . GLY A 1 93 ? 6.335 -2.804 -0.734 1.00 76.44 93 GLY A O 1
ATOM 734 N N . PRO A 1 94 ? 5.879 -0.839 -1.776 1.00 81.94 94 PRO A N 1
ATOM 735 C CA . PRO A 1 94 ? 5.606 -0.102 -0.555 1.00 81.94 94 PRO A CA 1
ATOM 736 C C . PRO A 1 94 ? 4.396 -0.723 0.143 1.00 81.94 94 PRO A C 1
ATOM 738 O O . PRO A 1 94 ? 3.326 -0.877 -0.445 1.00 81.94 94 PRO A O 1
ATOM 741 N N . GLN A 1 95 ? 4.594 -1.110 1.394 1.00 84.56 95 GLN A N 1
ATOM 742 C CA . GLN A 1 95 ? 3.571 -1.642 2.268 1.00 84.56 95 GLN A CA 1
ATOM 743 C C . GLN A 1 95 ? 3.130 -0.527 3.208 1.00 84.56 95 GLN A C 1
ATOM 745 O O . GLN A 1 95 ? 3.861 -0.139 4.120 1.00 84.56 95 GLN A O 1
ATOM 750 N N . ILE A 1 96 ? 1.929 -0.010 2.976 1.00 89.44 96 ILE A N 1
ATOM 751 C CA . ILE A 1 96 ? 1.382 1.103 3.751 1.00 89.44 96 ILE A CA 1
ATOM 752 C C . ILE A 1 96 ? 0.563 0.523 4.897 1.00 89.44 96 ILE A C 1
ATOM 754 O O . ILE A 1 96 ? -0.355 -0.255 4.668 1.00 89.44 96 ILE A O 1
ATOM 758 N N . ILE A 1 97 ? 0.886 0.859 6.137 1.00 90.94 97 ILE A N 1
ATOM 759 C CA . ILE A 1 97 ? 0.114 0.436 7.303 1.00 90.94 97 ILE A CA 1
ATOM 760 C C . ILE A 1 97 ? -0.982 1.469 7.548 1.00 90.94 97 ILE A C 1
ATOM 762 O O . ILE A 1 97 ? -0.712 2.668 7.606 1.00 90.94 97 ILE A O 1
ATOM 766 N N . LEU A 1 98 ? -2.216 0.990 7.678 1.00 89.69 98 LEU A N 1
ATOM 767 C CA . LEU A 1 98 ? -3.410 1.816 7.838 1.00 89.69 98 LEU A CA 1
ATOM 768 C C . LEU A 1 98 ? -4.082 1.576 9.199 1.00 89.69 98 LEU A C 1
ATOM 770 O O . LEU A 1 98 ? -4.062 0.447 9.697 1.00 89.69 98 LEU A O 1
ATOM 774 N N . SER A 1 99 ? -4.724 2.610 9.752 1.00 85.19 99 SER A N 1
ATOM 775 C CA . SER A 1 99 ? -5.618 2.529 10.924 1.00 85.19 99 SER A CA 1
ATOM 776 C C . SER A 1 99 ? -6.950 3.219 10.705 1.00 85.19 99 SER A C 1
ATOM 778 O O . SER A 1 99 ? -6.930 4.318 10.101 1.00 85.19 99 SER A O 1
#

Sequence (99 aa):
KDFGRVAAQTARQVIQQRIREAERSNQMEYFQRQEGEIVSGLVQAVNAQGITIGLDMKAEGLMPNNQRIPGERLKLHDRVRAVVMEVKDGTRGPQIILS

Secondary structure (DSSP, 8-state):
--HHHHHHHHHHHHHHHHHHHHHHHHHHHHHHHTTTSEEEEEEEEEETTEEEEE-GGG-EEEEETTTSPTT----TT-EEEEEEEEEEEETTEEEEEE-

Radius of gyration: 17.16 Å; chains: 1; bounding box: 38×34×50 Å

Foldseek 3Di:
DCVVVVVVVVVVVVVVVVVQVVLQVVVLVVVVVQQFHKFKFFFADQDPQATWTQGPSRDIEGEGPVNDDPPDDDDGGDIDIWHFHDWDQDPNGIYTYTD

pLDDT: mean 83.58, std 8.63, range [50.69, 92.88]